Protein 4I6X (pdb70)

CATH classification: 3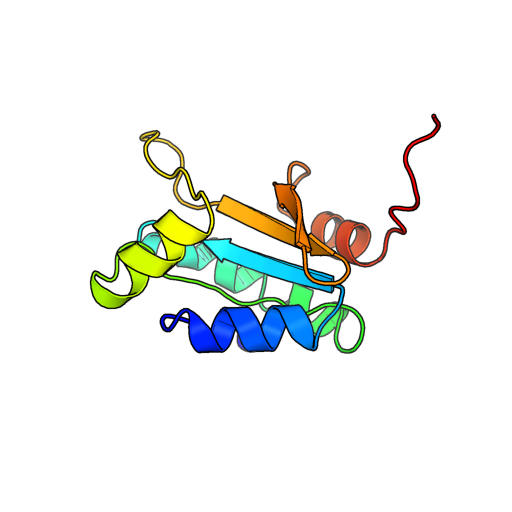.40.30.10

Structure (mmCIF, N/CA/C/O backbone):
data_4I6X
#
_entry.id   4I6X
#
_cell.length_a   34.686
_cell.length_b   41.265
_cell.length_c   90.893
_cell.angle_alpha   90.00
_cell.angle_beta   90.00
_cell.angle_gamma   90.00
#
_symmetry.space_group_name_H-M   'P 21 21 21'
#
loop_
_entity.id
_entity.type
_entity.pdbx_description
1 polymer 'Protein disulfide-isomerase A5'
2 water water
#
loop_
_atom_site.group_PDB
_atom_site.id
_atom_site.type_symbol
_atom_site.label_atom_id
_atom_site.label_alt_id
_atom_site.label_comp_id
_atom_site.label_asym_id
_atom_site.label_entity_id
_atom_site.label_seq_id
_atom_site.pdbx_PDB_ins_code
_atom_site.Cartn_x
_atom_site.Cartn_y
_atom_site.Cartn_z
_atom_site.occupancy
_atom_site.B_iso_or_equiv
_atom_site.auth_seq_id
_atom_site.auth_comp_id
_atom_site.auth_asym_id
_atom_site.auth_atom_id
_atom_site.pdbx_PDB_model_num
ATOM 1 N N . MET A 1 1 ? -15.274 -2.766 25.852 1.00 35.25 28 MET A N 1
ATOM 2 C CA . MET A 1 1 ? -16.186 -2.098 24.877 1.00 35.39 28 MET A CA 1
ATOM 3 C C . MET A 1 1 ? -16.258 -2.870 23.564 1.00 32.55 28 MET A C 1
ATOM 4 O O . MET A 1 1 ? -15.338 -3.614 23.219 1.00 31.10 28 MET A O 1
ATOM 9 N N . LEU A 1 2 ? -17.366 -2.688 22.849 1.00 31.60 29 LEU A N 1
ATOM 10 C CA . LEU A 1 2 ? -17.608 -3.335 21.563 1.00 29.79 29 LEU A CA 1
ATOM 11 C C . LEU A 1 2 ? -16.528 -2.988 20.550 1.00 26.47 29 LEU A C 1
ATOM 12 O O . LEU A 1 2 ? -16.152 -1.820 20.397 1.00 26.09 29 LEU A O 1
ATOM 17 N N . ILE A 1 3 ? -16.023 -4.019 19.874 1.00 24.58 30 ILE A N 1
ATOM 18 C CA . ILE A 1 3 ? -15.109 -3.842 18.759 1.00 21.95 30 ILE A CA 1
ATOM 19 C C . ILE A 1 3 ? -15.948 -3.769 17.488 1.00 22.12 30 ILE A C 1
ATOM 20 O O . ILE A 1 3 ? -16.576 -4.758 17.088 1.00 22.72 30 ILE A O 1
ATOM 25 N N . GLU A 1 4 ? -15.948 -2.599 16.861 1.00 21.13 31 GLU A N 1
ATOM 26 C CA . GLU A 1 4 ? -16.786 -2.371 15.694 1.00 22.03 31 GLU A CA 1
ATOM 27 C C . GLU A 1 4 ? -16.165 -2.949 14.430 1.00 19.93 31 GLU A C 1
ATOM 28 O O . GLU A 1 4 ? -14.938 -2.963 14.269 1.00 18.81 31 GLU A O 1
ATOM 34 N N . ARG A 1 5 ? -17.034 -3.416 13.542 1.00 19.86 32 ARG A N 1
ATOM 35 C CA . ARG A 1 5 ? -16.617 -4.036 12.296 1.00 19.29 32 ARG A CA 1
ATOM 36 C C . ARG A 1 5 ? -16.672 -3.004 11.178 1.00 19.67 32 ARG A C 1
ATOM 37 O O . ARG A 1 5 ? -17.639 -2.241 11.075 1.00 21.47 32 ARG A O 1
ATOM 45 N N . ILE A 1 6 ? -15.635 -2.994 10.346 1.00 18.91 33 ILE A N 1
ATOM 46 C CA . ILE A 1 6 ? -15.576 -2.140 9.153 1.00 20.09 33 ILE A CA 1
ATOM 47 C C . ILE A 1 6 ? -15.509 -3.016 7.907 1.00 20.47 33 ILE A C 1
ATOM 48 O O . ILE A 1 6 ? -14.831 -4.049 7.911 1.00 19.50 33 ILE A O 1
ATOM 53 N N . SER A 1 7 ? -16.214 -2.598 6.854 1.00 22.15 34 SER A N 1
ATOM 54 C CA . SER A 1 7 ? -16.181 -3.290 5.561 1.00 23.28 34 SER A CA 1
ATOM 55 C C . SER A 1 7 ? -15.841 -2.340 4.414 1.00 24.50 34 SER A C 1
ATOM 56 O O . SER A 1 7 ? -15.160 -2.729 3.460 1.00 25.53 34 SER A O 1
ATOM 59 N N . ASP A 1 8 ? -16.314 -1.102 4.521 1.00 24.93 35 ASP A N 1
ATOM 60 C CA . ASP A 1 8 ? -16.159 -0.096 3.472 1.00 26.31 35 ASP A CA 1
ATOM 61 C C . ASP A 1 8 ? -14.790 0.584 3.587 1.00 25.51 35 ASP A C 1
ATOM 62 O O . ASP A 1 8 ? -14.459 1.135 4.644 1.00 24.54 35 ASP A O 1
ATOM 67 N N . PRO A 1 9 ? -13.985 0.553 2.502 1.00 26.01 36 PRO A N 1
ATOM 68 C CA . PRO A 1 9 ? -12.670 1.211 2.498 1.00 25.69 36 PRO A CA 1
ATOM 69 C C . PRO A 1 9 ? -12.717 2.680 2.942 1.00 25.56 36 PRO A C 1
ATOM 70 O O . PRO A 1 9 ? -11.789 3.160 3.604 1.00 25.17 36 PRO A O 1
ATOM 74 N N . LYS A 1 10 ? -13.783 3.396 2.598 1.00 26.50 37 LYS A N 1
ATOM 75 C CA . LYS A 1 10 ? -13.875 4.809 2.979 1.00 26.83 37 LYS A CA 1
ATOM 76 C C . LYS A 1 10 ? -13.926 4.994 4.505 1.00 25.05 37 LYS A C 1
ATOM 77 O O . LYS A 1 10 ? -13.430 5.991 5.035 1.00 24.78 37 LYS A O 1
ATOM 83 N N . ASP A 1 11 ? -14.504 4.014 5.200 1.00 23.73 38 ASP A N 1
ATOM 84 C CA . ASP A 1 11 ? -14.644 4.071 6.645 1.00 22.98 38 ASP A CA 1
ATOM 85 C C . ASP A 1 11 ? -13.310 3.825 7.345 1.00 21.64 38 ASP A C 1
ATOM 86 O O . ASP A 1 11 ? -12.986 4.507 8.325 1.00 21.19 38 ASP A O 1
ATOM 91 N N . LEU A 1 12 ? -12.535 2.864 6.849 1.00 20.38 39 LEU A N 1
ATOM 92 C CA . LEU A 1 12 ? -11.188 2.660 7.408 1.00 19.90 39 LEU A CA 1
ATOM 93 C C . LEU A 1 12 ? -10.296 3.866 7.114 1.00 20.27 39 LEU A C 1
ATOM 94 O O . LEU A 1 12 ? -9.503 4.293 7.962 1.00 19.34 39 LEU A O 1
ATOM 99 N N . LYS A 1 13 ? -10.439 4.430 5.914 1.00 21.16 40 LYS A N 1
ATOM 100 C CA . LYS A 1 13 ? -9.670 5.606 5.537 1.00 22.31 40 LYS A CA 1
ATOM 101 C C . LYS A 1 13 ? -9.926 6.736 6.525 1.00 22.07 40 LYS A C 1
ATOM 102 O O . LYS A 1 13 ? -8.987 7.392 6.979 1.00 21.60 40 LYS A O 1
ATOM 108 N N . LYS A 1 14 ? -11.198 6.953 6.861 1.00 22.27 41 LYS A N 1
ATOM 109 C CA . LYS A 1 14 ? -11.581 8.000 7.807 1.00 22.87 41 LYS A CA 1
ATOM 110 C C . LYS A 1 14 ? -11.042 7.718 9.209 1.00 21.34 41 LYS A C 1
ATOM 111 O O . LYS A 1 14 ? -10.516 8.614 9.870 1.00 21.40 41 LYS A O 1
ATOM 117 N N . LEU A 1 15 ? -11.157 6.469 9.662 1.00 20.74 42 LEU A N 1
ATOM 118 C CA . LEU A 1 15 ? -10.646 6.106 10.974 1.00 20.22 42 LEU A CA 1
ATOM 119 C C . LEU A 1 15 ? -9.153 6.403 11.070 1.00 19.21 42 LEU A C 1
ATOM 120 O O . LEU A 1 15 ? -8.702 7.042 12.027 1.00 18.87 42 LEU A O 1
ATOM 125 N N . LEU A 1 16 ? -8.397 5.988 10.055 1.00 18.80 43 LEU A N 1
ATOM 126 C CA . LEU A 1 16 ? -6.945 6.154 10.098 1.00 19.23 43 LEU A CA 1
ATOM 127 C C . LEU A 1 16 ? -6.506 7.610 10.009 1.00 20.18 43 LEU A C 1
ATOM 128 O O . LEU A 1 16 ? -5.488 7.983 10.587 1.00 20.81 43 LEU A O 1
ATOM 133 N N . ARG A 1 17 ? -7.284 8.431 9.304 1.00 21.11 44 ARG A N 1
ATOM 134 C CA . ARG A 1 17 ? -7.042 9.879 9.249 1.00 23.20 44 ARG A CA 1
ATOM 135 C C . ARG A 1 17 ? -7.315 10.601 10.569 1.00 22.99 44 ARG A C 1
ATOM 136 O O . ARG A 1 17 ? -6.708 11.648 10.846 1.00 24.77 44 ARG A O 1
ATOM 144 N N . THR A 1 18 ? -8.222 10.063 11.382 1.00 21.51 45 THR A N 1
ATOM 145 C CA . THR A 1 18 ? -8.693 10.787 12.559 1.00 21.70 45 THR A CA 1
ATOM 146 C C . THR A 1 18 ? -8.193 10.209 13.889 1.00 20.16 45 THR A C 1
ATOM 147 O O . THR A 1 18 ? -8.322 10.855 14.935 1.00 21.61 45 THR A O 1
ATOM 151 N N . ARG A 1 19 ? -7.629 9.003 13.850 1.00 18.36 46 ARG A N 1
ATOM 152 C CA . ARG A 1 19 ? -7.108 8.347 15.053 1.00 17.72 46 ARG A CA 1
ATOM 153 C C . ARG A 1 19 ? -5.682 7.889 14.831 1.00 16.12 46 ARG A C 1
ATOM 154 O O . ARG A 1 19 ? -5.371 7.279 13.802 1.00 16.12 46 ARG A O 1
ATOM 162 N N . ASN A 1 20 ? -4.818 8.200 15.799 1.00 15.83 47 ASN A N 1
ATOM 163 C CA . ASN A 1 20 ? -3.371 8.053 15.606 1.00 15.04 47 ASN A CA 1
ATOM 164 C C . ASN A 1 20 ? -2.771 6.759 16.138 1.00 14.64 47 ASN A C 1
ATOM 165 O O . ASN A 1 20 ? -1.590 6.512 15.974 1.00 14.63 47 ASN A O 1
ATOM 170 N N . ASN A 1 21 ? -3.592 5.928 16.777 1.00 14.02 48 ASN A N 1
ATOM 171 C CA . ASN A 1 21 ? -3.104 4.709 17.410 1.00 13.90 48 ASN A CA 1
ATOM 172 C C . ASN A 1 21 ? -4.199 3.667 17.276 1.00 14.79 48 ASN A C 1
ATOM 173 O O . ASN A 1 21 ? -5.125 3.612 18.099 1.00 16.72 48 ASN A O 1
ATOM 178 N N . VAL A 1 22 ? -4.119 2.889 16.196 1.00 14.28 49 VAL A N 1
ATOM 179 C CA . VAL A 1 22 ? -5.221 2.004 15.786 1.00 14.19 49 VAL A CA 1
ATOM 180 C C . VAL A 1 22 ? -4.722 0.582 15.576 1.00 13.19 49 VAL A C 1
ATOM 181 O O . VAL A 1 22 ? -3.695 0.364 14.929 1.00 14.49 49 VAL A O 1
ATOM 185 N N . LEU A 1 23 ? -5.431 -0.377 16.169 1.00 14.45 50 LEU A N 1
ATOM 186 C CA . LEU A 1 23 ? -5.181 -1.791 15.910 1.00 14.24 50 LEU A CA 1
ATOM 187 C C . LEU A 1 23 ? -6.363 -2.321 15.111 1.00 13.70 50 LEU A C 1
ATOM 188 O O . LEU A 1 23 ? -7.509 -2.107 15.502 1.00 14.39 50 LEU A O 1
ATOM 193 N N . VAL A 1 24 ? -6.089 -2.977 13.981 1.00 12.88 51 VAL A N 1
ATOM 194 C CA . VAL A 1 24 ? -7.149 -3.604 13.186 1.00 13.18 51 VAL A CA 1
ATOM 195 C C . VAL A 1 24 ? -6.933 -5.116 13.215 1.00 12.19 51 VAL A C 1
ATOM 196 O O . VAL A 1 24 ? -5.849 -5.611 12.850 1.00 13.37 51 VAL A O 1
ATOM 200 N N . LEU A 1 25 ? -7.964 -5.841 13.659 1.00 12.19 52 LEU A N 1
ATOM 201 C CA . LEU A 1 25 ? -8.000 -7.302 13.552 1.00 12.82 52 LEU A CA 1
ATOM 202 C C . LEU A 1 25 ? -8.611 -7.678 12.208 1.00 13.09 52 LEU A C 1
ATOM 203 O O . LEU A 1 25 ? -9.790 -7.399 11.955 1.00 14.62 52 LEU A O 1
ATOM 208 N N . TYR A 1 26 ? -7.800 -8.291 11.352 1.00 13.76 53 TYR A N 1
ATOM 209 C CA . TYR A 1 26 ? -8.296 -8.819 10.079 1.00 13.65 53 TYR A CA 1
ATOM 210 C C . TYR A 1 26 ? -8.477 -10.313 10.271 1.00 14.98 53 TYR A C 1
ATOM 211 O O . TYR A 1 26 ? -7.539 -11.006 10.646 1.00 15.72 53 TYR A O 1
ATOM 220 N N . SER A 1 27 ? -9.683 -10.804 10.010 1.00 14.80 54 SER A N 1
ATOM 221 C CA A SER A 1 27 ? -10.012 -12.207 10.281 0.50 16.44 54 SER A CA 1
ATOM 222 C CA B SER A 1 27 ? -10.004 -12.204 10.276 0.50 16.05 54 SER A CA 1
ATOM 223 C C . SER A 1 27 ? -10.457 -12.961 9.035 1.00 17.52 54 SER A C 1
ATOM 224 O O . SER A 1 27 ? -11.060 -12.381 8.143 1.00 17.89 54 SER A O 1
ATOM 229 N N . LYS A 1 28 ? -10.185 -14.261 9.017 1.00 18.96 55 LYS A N 1
ATOM 230 C CA . LYS A 1 28 ? -10.605 -15.141 7.931 1.00 21.85 55 LYS A CA 1
ATOM 231 C C . LYS A 1 28 ? -12.128 -15.308 7.906 1.00 21.84 55 LYS A C 1
ATOM 232 O O . LYS A 1 28 ? -12.713 -15.560 6.845 1.00 23.37 55 LYS A O 1
ATOM 238 N N . SER A 1 29 ? -12.748 -15.190 9.082 1.00 22.00 56 SER A N 1
ATOM 239 C CA . SER A 1 29 ? -14.193 -15.375 9.280 1.00 22.59 56 SER A CA 1
ATOM 240 C C . SER A 1 29 ? -14.626 -14.792 10.625 1.00 23.15 56 SER A C 1
ATOM 241 O O . SER A 1 29 ? -13.791 -14.481 11.469 1.00 20.98 56 SER A O 1
ATOM 244 N N . GLU A 1 30 ? -15.937 -14.661 10.828 1.00 24.31 57 GLU A N 1
ATOM 245 C CA . GLU A 1 30 ? -16.469 -14.226 12.124 1.00 25.94 57 GLU A CA 1
ATOM 246 C C . GLU A 1 30 ? -16.110 -15.232 13.229 1.00 25.49 57 GLU A C 1
ATOM 247 O O . GLU A 1 30 ? -15.714 -14.836 14.324 1.00 25.04 57 GLU A O 1
ATOM 253 N N . VAL A 1 31 ? -16.231 -16.528 12.937 1.00 25.74 58 VAL A N 1
ATOM 254 C CA . VAL A 1 31 ? -15.886 -17.574 13.906 1.00 26.17 58 VAL A CA 1
ATOM 255 C C . VAL A 1 31 ? -14.394 -17.529 14.268 1.00 25.07 58 VAL A C 1
ATOM 256 O O . VAL A 1 31 ? -14.030 -17.652 15.447 1.00 25.29 58 VAL A O 1
ATOM 260 N N . ALA A 1 32 ? -13.534 -17.310 13.272 1.00 23.79 59 ALA A N 1
ATOM 261 C CA . ALA A 1 32 ? -12.097 -17.253 13.520 1.00 22.70 59 ALA A CA 1
ATOM 262 C C . ALA A 1 32 ? -11.733 -16.082 14.421 1.00 21.25 59 ALA A C 1
ATOM 263 O O . ALA A 1 32 ? -10.747 -16.155 15.162 1.00 22.03 59 ALA A O 1
ATOM 265 N N . ALA A 1 33 ? -12.531 -15.019 14.358 1.00 19.93 60 ALA A N 1
ATOM 266 C CA . ALA A 1 33 ? -12.260 -13.803 15.134 1.00 18.94 60 ALA A CA 1
ATOM 267 C C . ALA A 1 33 ? -12.681 -13.870 16.598 1.00 19.67 60 ALA A C 1
ATOM 268 O O . ALA A 1 33 ? -12.256 -13.035 17.389 1.00 18.69 60 ALA A O 1
ATOM 270 N N . GLU A 1 34 ? -13.514 -14.844 16.960 1.00 20.71 61 GLU A N 1
ATOM 271 C CA . GLU A 1 34 ? -14.175 -14.858 18.273 1.00 21.82 61 GLU A CA 1
ATOM 272 C C . GLU A 1 34 ? -13.266 -14.653 19.484 1.00 21.41 61 GLU A C 1
ATOM 273 O O . GLU A 1 34 ? -13.506 -13.743 20.295 1.00 21.06 61 GLU A O 1
ATOM 279 N N . ASN A 1 35 ? -12.236 -15.488 19.606 1.00 21.31 62 ASN A N 1
ATOM 280 C CA . ASN A 1 35 ? -11.362 -15.436 20.783 1.00 21.97 62 ASN A CA 1
ATOM 281 C C . ASN A 1 35 ? -10.617 -14.115 20.862 1.00 20.00 62 ASN A C 1
ATOM 282 O O . ASN A 1 35 ? -10.498 -13.517 21.936 1.00 19.37 62 ASN A O 1
ATOM 287 N N . HIS A 1 36 ? -10.151 -13.639 19.710 1.00 18.92 63 HIS A N 1
ATOM 288 C CA . HIS A 1 36 ? -9.465 -12.354 19.649 1.00 17.36 63 HIS A CA 1
ATOM 289 C C . HIS A 1 36 ? -10.411 -11.228 20.023 1.00 16.68 63 HIS A C 1
ATOM 290 O O . HIS A 1 36 ? -10.041 -10.327 20.769 1.00 16.17 63 HIS A O 1
ATOM 297 N N . LEU A 1 37 ? -11.642 -11.276 19.530 1.00 17.00 64 LEU A N 1
ATOM 298 C CA . LEU A 1 37 ? -12.590 -10.200 19.830 1.00 17.12 64 LEU A CA 1
ATOM 299 C C . LEU A 1 37 ? -12.912 -10.137 21.314 1.00 17.80 64 LEU A C 1
ATOM 300 O O . LEU A 1 37 ? -13.044 -9.050 21.878 1.00 17.77 64 LEU A O 1
ATOM 305 N N . ARG A 1 38 ? -12.999 -11.309 21.946 1.00 18.39 65 ARG A N 1
ATOM 306 C CA . ARG A 1 38 ? -13.277 -11.386 23.382 1.00 20.46 65 ARG A CA 1
ATOM 307 C C . ARG A 1 38 ? -12.186 -10.663 24.162 1.00 18.71 65 ARG A C 1
ATOM 308 O O . ARG A 1 38 ? -12.464 -9.834 25.024 1.00 19.93 65 ARG A O 1
ATOM 316 N N . LEU A 1 39 ? -10.934 -10.958 23.834 1.00 16.61 66 LEU A N 1
ATOM 317 C CA . LEU A 1 39 ? -9.820 -10.315 24.503 1.00 16.38 66 LEU A CA 1
ATOM 318 C C . LEU A 1 39 ? -9.739 -8.840 24.150 1.00 14.88 66 LEU A C 1
ATOM 319 O O . LEU A 1 39 ? -9.538 -7.997 25.035 1.00 15.39 66 LEU A O 1
ATOM 324 N N . LEU A 1 40 ? -9.871 -8.527 22.863 1.00 14.56 67 LEU A N 1
ATOM 325 C CA . LEU A 1 40 ? -9.698 -7.151 22.434 1.00 14.33 67 LEU A CA 1
ATOM 326 C C . LEU A 1 40 ? -10.732 -6.208 23.020 1.00 14.87 67 LEU A C 1
ATOM 327 O O . LEU A 1 40 ? -10.431 -5.027 23.226 1.00 15.53 67 LEU A O 1
ATOM 332 N N . SER A 1 41 ? -11.927 -6.716 23.311 1.00 15.49 68 SER A N 1
ATOM 333 C CA A SER A 1 41 ? -12.949 -5.887 23.935 0.50 16.71 68 SER A CA 1
ATOM 334 C CA B SER A 1 41 ? -12.961 -5.895 23.943 0.50 16.75 68 SER A CA 1
ATOM 335 C C . SER A 1 41 ? -12.459 -5.348 25.273 1.00 16.78 68 SER A C 1
ATOM 336 O O . SER A 1 41 ? -12.696 -4.179 25.612 1.00 17.72 68 SER A O 1
ATOM 341 N N . THR A 1 42 ? -11.766 -6.192 26.030 1.00 16.64 69 THR A N 1
ATOM 342 C CA . THR A 1 42 ? -11.227 -5.753 27.320 1.00 17.63 69 THR A CA 1
ATOM 343 C C . THR A 1 42 ? -10.039 -4.808 27.153 1.00 16.57 69 THR A C 1
ATOM 344 O O . THR A 1 42 ? -9.888 -3.845 27.905 1.00 17.10 69 THR A O 1
ATOM 348 N N . VAL A 1 43 ? -9.185 -5.084 26.174 1.00 15.29 70 VAL A N 1
ATOM 349 C CA . VAL A 1 43 ? -8.057 -4.197 25.888 1.00 14.14 70 VAL A CA 1
ATOM 350 C C . VAL A 1 43 ? -8.560 -2.804 25.507 1.00 14.78 70 VAL A C 1
ATOM 351 O O . VAL A 1 43 ? -8.052 -1.788 26.001 1.00 15.29 70 VAL A O 1
ATOM 355 N N . ALA A 1 44 ? -9.582 -2.768 24.653 1.00 14.99 71 ALA A N 1
ATOM 356 C CA . ALA A 1 44 ? -10.143 -1.499 24.176 1.00 15.05 71 ALA A CA 1
ATOM 357 C C . ALA A 1 44 ? -10.639 -0.651 25.342 1.00 16.27 71 ALA A C 1
ATOM 358 O O . ALA A 1 44 ? -10.446 0.555 25.369 1.00 16.38 71 ALA A O 1
ATOM 360 N N . GLN A 1 45 ? -11.245 -1.289 26.332 1.00 16.47 72 GLN A N 1
ATOM 361 C CA . GLN A 1 45 ? -11.699 -0.545 27.504 1.00 18.24 72 GLN A CA 1
ATOM 362 C C . GLN A 1 45 ? -10.513 0.077 28.238 1.00 18.14 72 GLN A C 1
ATOM 363 O O . GLN A 1 45 ? -10.568 1.228 28.686 1.00 19.60 72 GLN A O 1
ATOM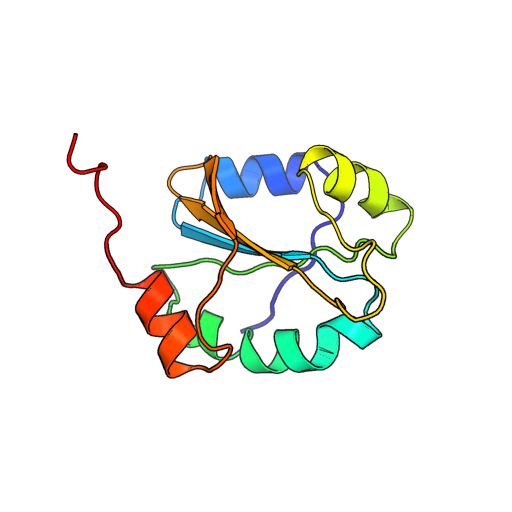 369 N N . ALA A 1 46 ? -9.435 -0.686 28.359 1.00 17.46 73 ALA A N 1
ATOM 370 C CA . ALA A 1 46 ? -8.278 -0.260 29.139 1.00 18.12 73 ALA A CA 1
ATOM 371 C C . ALA A 1 46 ? -7.486 0.858 28.470 1.00 18.42 73 ALA A C 1
ATOM 372 O O . ALA A 1 46 ? -6.722 1.558 29.146 1.00 20.33 73 ALA A O 1
ATOM 374 N N . VAL A 1 47 ? -7.645 1.005 27.156 1.00 17.03 74 VAL A N 1
ATOM 375 C CA . VAL A 1 47 ? -6.932 2.046 26.411 1.00 17.06 74 VAL A CA 1
ATOM 376 C C . VAL A 1 47 ? -7.857 3.128 25.843 1.00 17.37 74 VAL A C 1
ATOM 377 O O . VAL A 1 47 ? -7.466 3.872 24.947 1.00 16.31 74 VAL A O 1
ATOM 381 N N . LYS A 1 48 ? -9.062 3.243 26.395 1.00 17.79 75 LYS A N 1
ATOM 382 C CA . LYS A 1 48 ? -10.016 4.263 25.959 1.00 19.78 75 LYS A CA 1
ATOM 383 C C . LYS A 1 48 ? -9.358 5.640 25.974 1.00 19.31 75 LYS A C 1
ATOM 384 O O . LYS A 1 48 ? -8.779 6.038 26.985 1.00 20.44 75 LYS A O 1
ATOM 390 N N . GLY A 1 49 ? -9.429 6.337 24.837 1.00 19.09 76 GLY A N 1
ATOM 391 C CA . GLY A 1 49 ? -8.836 7.666 24.690 1.00 19.98 76 GLY A CA 1
ATOM 392 C C . GLY A 1 49 ? -7.410 7.651 24.164 1.00 19.77 76 GLY A C 1
ATOM 393 O O . GLY A 1 49 ? -6.908 8.675 23.675 1.00 20.62 76 GLY A O 1
ATOM 394 N N . GLN A 1 50 ? -6.765 6.488 24.246 1.00 18.28 77 GLN A N 1
ATOM 395 C CA . GLN A 1 50 ? -5.350 6.356 23.861 1.00 19.16 77 GLN A CA 1
ATOM 396 C C . GLN A 1 50 ? -5.157 5.482 22.636 1.00 17.53 77 GLN A C 1
ATOM 397 O O . GLN A 1 50 ? -4.219 5.694 21.875 1.00 18.07 77 GLN A O 1
ATOM 403 N N . GLY A 1 51 ? -6.030 4.495 22.442 1.00 16.90 78 GLY A N 1
ATOM 404 C CA . GLY A 1 51 ? -5.962 3.591 21.287 1.00 16.50 78 GLY A CA 1
ATOM 405 C C . GLY A 1 51 ? -7.359 3.195 20.872 1.00 15.82 78 GLY A C 1
ATOM 406 O O . GLY A 1 51 ? -8.294 3.251 21.679 1.00 16.07 78 GLY A O 1
ATOM 407 N N . THR A 1 52 ? -7.490 2.801 19.602 1.00 15.53 79 THR A N 1
ATOM 408 C CA . THR A 1 52 ? -8.767 2.407 19.003 1.00 15.90 79 THR A CA 1
ATOM 409 C C . THR A 1 52 ? -8.553 1.045 18.361 1.00 14.88 79 THR A C 1
ATOM 410 O O . THR A 1 52 ? -7.538 0.819 17.678 1.00 15.17 79 THR A O 1
ATOM 414 N N . ILE A 1 53 ? -9.493 0.128 18.600 1.00 14.57 80 ILE A N 1
ATOM 415 C CA . ILE A 1 53 ? -9.428 -1.214 18.023 1.00 13.92 80 ILE A CA 1
ATOM 416 C C . ILE A 1 53 ? -10.692 -1.478 17.196 1.00 13.84 80 ILE A C 1
ATOM 417 O O . ILE A 1 53 ? -11.807 -1.200 17.637 1.00 15.49 80 ILE A O 1
ATOM 422 N N . CYS A 1 54 ? -10.507 -1.983 15.972 1.00 13.64 81 CYS A N 1
ATOM 423 C CA A CYS A 1 54 ? -11.658 -2.373 15.144 0.70 14.30 81 CYS A CA 1
ATOM 424 C CA B CYS A 1 54 ? -11.627 -2.343 15.098 0.30 14.43 81 CYS A CA 1
ATOM 425 C C . CYS A 1 54 ? -11.326 -3.674 14.442 1.00 13.94 81 CYS A C 1
ATOM 426 O O . CYS A 1 54 ? -10.220 -4.189 14.580 1.00 13.68 81 CYS A O 1
ATOM 431 N N . TRP A 1 55 ? -12.302 -4.226 13.730 1.00 14.01 82 TRP A N 1
ATOM 432 C CA . TRP A 1 55 ? -12.067 -5.475 13.014 1.00 15.03 82 TRP A CA 1
ATOM 433 C C . TRP A 1 55 ? -12.666 -5.482 11.635 1.00 15.43 82 TRP A C 1
ATOM 434 O O . TRP A 1 55 ? -13.610 -4.751 11.360 1.00 15.33 82 TRP A O 1
ATOM 445 N N . VAL A 1 56 ? -12.060 -6.286 10.768 1.00 15.10 83 VAL A N 1
ATOM 446 C CA . VAL A 1 56 ? -12.530 -6.469 9.394 1.00 16.09 83 VAL A CA 1
ATOM 447 C C . VAL A 1 56 ? -12.644 -7.974 9.161 1.00 16.57 83 VAL A C 1
ATOM 448 O O . VAL A 1 56 ? -11.692 -8.722 9.424 1.00 16.43 83 VAL A O 1
ATOM 452 N N . ASP A 1 57 ? -13.802 -8.418 8.668 1.00 16.66 84 ASP A N 1
ATOM 453 C CA . ASP A 1 57 ? -14.017 -9.824 8.350 1.00 18.09 84 ASP A CA 1
ATOM 454 C C . ASP A 1 57 ? -13.661 -10.046 6.877 1.00 18.25 84 ASP A C 1
ATOM 455 O O . ASP A 1 57 ? -14.477 -9.813 5.971 1.00 18.66 84 ASP A O 1
ATOM 460 N N . CYS A 1 58 ? -12.435 -10.502 6.643 1.00 18.55 85 CYS A N 1
ATOM 461 C CA . CYS A 1 58 ? -11.964 -10.739 5.283 1.00 20.11 85 CYS A CA 1
ATOM 462 C C . CYS A 1 58 ? -12.704 -11.874 4.575 1.00 21.43 85 CYS A C 1
ATOM 463 O O . CYS A 1 58 ? -12.630 -12.006 3.353 1.00 22.40 85 CYS A O 1
ATOM 466 N N . GLY A 1 59 ? -13.423 -12.680 5.354 1.00 21.27 86 GLY A N 1
ATOM 467 C CA . GLY A 1 59 ? -14.270 -13.731 4.800 1.00 22.93 86 GLY A CA 1
ATOM 468 C C . GLY A 1 59 ? -15.508 -13.197 4.114 1.00 24.32 86 GLY A C 1
ATOM 469 O O . GLY A 1 59 ? -16.114 -13.893 3.292 1.00 25.97 86 GLY A O 1
ATOM 470 N N . ASP A 1 60 ? -15.890 -11.967 4.469 1.00 23.70 87 ASP A N 1
ATOM 471 C CA . ASP A 1 60 ? -17.049 -11.295 3.885 1.00 24.76 87 ASP A CA 1
ATOM 472 C C . ASP A 1 60 ? -16.651 -10.788 2.505 1.00 25.19 87 ASP A C 1
ATOM 473 O O . ASP A 1 60 ? -15.692 -10.024 2.367 1.00 23.70 87 ASP A O 1
ATOM 478 N N . ALA A 1 61 ? -17.380 -11.228 1.474 1.00 27.03 88 ALA A N 1
ATOM 479 C CA . ALA A 1 61 ? -17.039 -10.857 0.110 1.00 28.96 88 ALA A CA 1
ATOM 480 C C . ALA A 1 61 ? -16.962 -9.329 -0.071 1.00 28.66 88 ALA A C 1
ATOM 481 O O . ALA A 1 61 ? -16.108 -8.834 -0.804 1.00 28.37 88 ALA A O 1
ATOM 483 N N . GLU A 1 62 ? -17.845 -8.603 0.610 1.00 27.29 89 GLU A N 1
ATOM 484 C CA . GLU A 1 62 ? -17.887 -7.147 0.510 1.00 28.90 89 GLU A CA 1
ATOM 485 C C . GLU A 1 62 ? -16.726 -6.448 1.229 1.00 27.57 89 GLU A C 1
ATOM 486 O O . GLU A 1 62 ? -16.541 -5.241 1.057 1.00 28.90 89 GLU A O 1
ATOM 492 N N . SER A 1 63 ? -15.950 -7.210 2.012 1.00 26.20 90 SER A N 1
ATOM 493 C CA . SER A 1 63 ? -14.744 -6.715 2.715 1.00 24.84 90 SER A CA 1
ATOM 494 C C . SER A 1 63 ? -13.421 -7.175 2.090 1.00 25.42 90 SER A C 1
ATOM 495 O O . SER A 1 63 ? -12.355 -6.691 2.458 1.00 23.96 90 SER A O 1
ATOM 498 N N . ARG A 1 64 ? -13.488 -8.136 1.168 1.00 27.37 91 ARG A N 1
ATOM 499 C CA . ARG A 1 64 ? -12.292 -8.7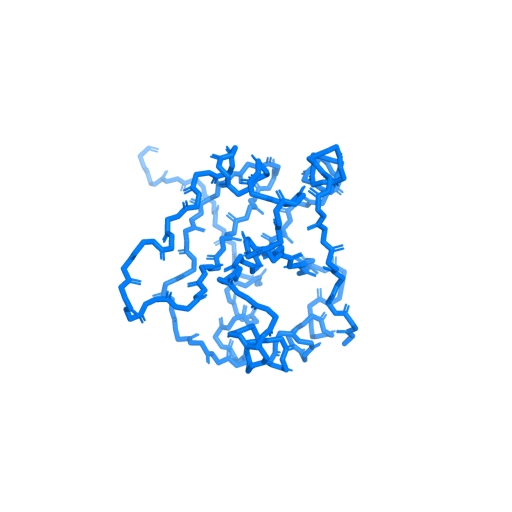26 0.540 1.00 29.51 91 ARG A CA 1
ATOM 500 C C . ARG A 1 64 ? -11.392 -7.666 -0.076 1.00 29.81 91 ARG A C 1
ATOM 501 O O . ARG A 1 64 ? -10.164 -7.714 0.083 1.00 30.21 91 ARG A O 1
ATOM 509 N N . LYS A 1 65 ? -12.024 -6.715 -0.766 1.00 31.26 92 LYS A N 1
ATOM 510 C CA . LYS A 1 65 ? -11.370 -5.570 -1.404 1.00 32.57 92 LYS A CA 1
ATOM 511 C C . LYS A 1 65 ? -10.581 -4.717 -0.420 1.00 30.35 92 LYS A C 1
ATOM 512 O O . LYS A 1 65 ? -9.490 -4.229 -0.733 1.00 30.99 92 LYS A O 1
ATOM 518 N N . LEU A 1 66 ? -11.161 -4.492 0.752 1.00 28.34 93 LEU A N 1
ATOM 519 C CA . LEU A 1 66 ? -10.470 -3.729 1.781 1.00 25.83 93 LEU A CA 1
ATOM 520 C C . LEU A 1 66 ? -9.248 -4.502 2.287 1.00 24.36 93 LEU A C 1
ATOM 521 O O . LEU A 1 66 ? -8.162 -3.932 2.417 1.00 22.88 93 LEU A O 1
ATOM 526 N N . CYS A 1 67 ? -9.412 -5.802 2.530 1.00 23.43 94 CYS A N 1
ATOM 527 C CA . CYS A 1 67 ? -8.289 -6.627 3.000 1.00 22.89 94 CYS A CA 1
ATOM 528 C C . CYS A 1 67 ? -7.147 -6.661 1.979 1.00 23.68 94 CYS A C 1
ATOM 529 O O . CYS A 1 67 ? -5.976 -6.596 2.351 1.00 23.52 94 CYS A O 1
ATOM 532 N N . LYS A 1 68 ? -7.490 -6.726 0.692 1.00 25.64 95 LYS A N 1
ATOM 533 C CA . LYS A 1 68 ? -6.477 -6.674 -0.358 1.00 26.96 95 LYS A CA 1
ATOM 534 C C . LYS A 1 68 ? -5.759 -5.312 -0.379 1.00 26.51 95 LYS A C 1
ATOM 535 O O . LYS A 1 68 ? -4.532 -5.267 -0.437 1.00 26.60 95 LYS A O 1
ATOM 541 N N . LYS A 1 69 ? -6.519 -4.219 -0.281 1.00 26.46 96 LYS A N 1
ATOM 542 C CA . LYS A 1 69 ? -5.950 -2.864 -0.222 1.00 26.78 96 LYS A CA 1
ATOM 543 C C . LYS A 1 69 ? -4.950 -2.717 0.932 1.00 24.53 96 LYS A C 1
ATOM 544 O O . LYS A 1 69 ? -3.909 -2.075 0.785 1.00 25.14 96 LYS A O 1
ATOM 550 N N . MET A 1 70 ? -5.279 -3.324 2.066 1.00 22.05 97 MET A N 1
ATOM 551 C CA . MET A 1 70 ? -4.467 -3.205 3.270 1.00 20.22 97 MET A CA 1
ATOM 552 C C . MET A 1 70 ? -3.345 -4.241 3.375 1.00 20.09 97 MET A C 1
ATOM 553 O O . MET A 1 70 ? -2.637 -4.292 4.375 1.00 18.88 97 MET A O 1
ATOM 558 N N . LYS A 1 71 ? -3.172 -5.047 2.327 1.00 21.29 98 LYS A N 1
ATOM 559 C CA . LYS A 1 71 ? -2.036 -5.968 2.216 1.00 22.60 98 LYS A CA 1
ATOM 560 C C . LYS A 1 71 ? -2.075 -7.084 3.256 1.00 21.83 98 LYS A C 1
ATOM 561 O O . LYS A 1 71 ? -1.043 -7.504 3.785 1.00 22.22 98 LYS A O 1
ATOM 567 N N . VAL A 1 72 ? -3.286 -7.562 3.528 1.00 20.93 99 VAL A N 1
ATOM 568 C CA . VAL A 1 72 ? -3.523 -8.649 4.470 1.00 21.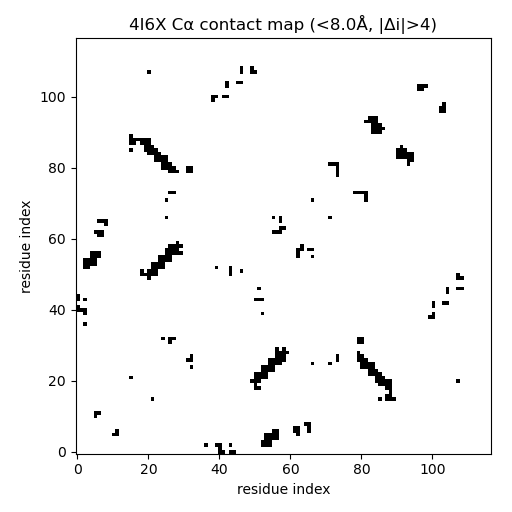05 99 VAL A CA 1
ATOM 569 C C . VAL A 1 72 ? -3.140 -9.971 3.837 1.00 22.04 99 VAL A C 1
ATOM 570 O O . VAL A 1 72 ? -3.519 -10.243 2.699 1.00 22.60 99 VAL A O 1
ATOM 574 N N . ASP A 1 73 ? -2.399 -10.791 4.580 1.00 22.16 100 ASP A N 1
ATOM 575 C CA . ASP A 1 73 ? -2.101 -12.146 4.141 1.00 24.33 100 ASP A CA 1
ATOM 576 C C . ASP A 1 73 ? -2.620 -13.200 5.112 1.00 24.64 100 ASP A C 1
ATOM 577 O O . ASP A 1 73 ? -1.976 -13.495 6.121 1.00 25.06 100 ASP A O 1
ATOM 582 N N . LEU A 1 74 ? -3.771 -13.776 4.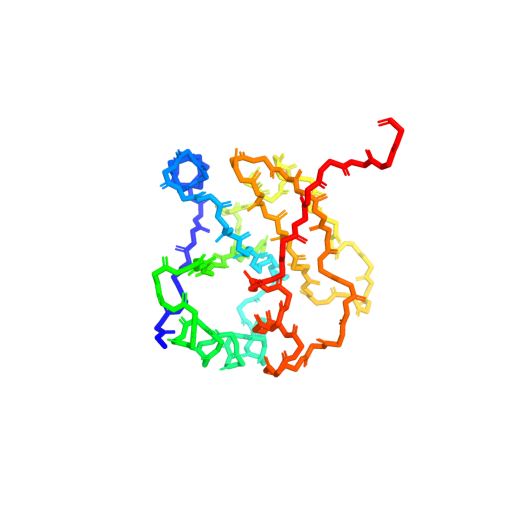784 1.00 24.33 101 LEU A N 1
ATOM 583 C CA . LEU A 1 74 ? -4.343 -14.863 5.577 1.00 25.58 101 LEU A CA 1
ATOM 584 C C . LEU A 1 74 ? -4.280 -16.189 4.845 1.00 28.26 101 LEU A C 1
ATOM 585 O O . LEU A 1 74 ? -4.986 -17.133 5.195 1.00 29.56 101 LEU A O 1
ATOM 590 N N . SER A 1 75 ? -3.408 -16.263 3.842 1.00 29.98 102 SER A N 1
ATOM 591 C CA . SER A 1 75 ? -3.257 -17.491 3.056 1.00 33.20 102 SER A CA 1
ATOM 592 C C . SER A 1 75 ? -2.748 -18.720 3.834 1.00 35.38 102 SER A C 1
ATOM 593 O O . SER A 1 75 ? -3.152 -19.837 3.506 1.00 37.12 102 SER A O 1
ATOM 596 N N . PRO A 1 76 ? -1.852 -18.536 4.838 1.00 35.82 103 PRO A N 1
ATOM 597 C CA . PRO A 1 76 ? -1.390 -19.734 5.560 1.00 38.08 103 PRO A CA 1
ATOM 598 C C . PRO A 1 76 ? -2.514 -20.446 6.310 1.00 38.58 103 PRO A C 1
ATOM 599 O O . PRO A 1 76 ? -3.373 -19.792 6.905 1.00 37.13 103 PRO A O 1
ATOM 603 N N . LYS A 1 77 ? -2.489 -21.777 6.280 1.00 41.59 104 LYS A N 1
ATOM 604 C CA . LYS A 1 77 ? -3.555 -22.604 6.854 1.00 42.77 104 LYS A CA 1
ATOM 605 C C . LYS A 1 77 ? -3.701 -22.476 8.371 1.00 42.31 104 LYS A C 1
ATOM 606 O O . LYS A 1 77 ? -4.797 -22.650 8.908 1.00 42.41 104 LYS A O 1
ATOM 612 N N . ASP A 1 78 ? -2.602 -22.164 9.054 1.00 42.60 105 ASP A N 1
ATOM 613 C CA . ASP A 1 78 ? -2.604 -22.067 10.514 1.00 42.66 105 ASP A CA 1
ATOM 614 C C . ASP A 1 78 ? -2.746 -20.628 11.023 1.00 40.03 105 ASP A C 1
ATOM 615 O O . ASP A 1 78 ? -2.587 -20.361 12.219 1.00 40.37 105 ASP A O 1
ATOM 620 N N . LYS A 1 79 ? -3.055 -19.705 10.115 1.00 37.57 106 LYS A N 1
ATOM 621 C CA . LYS A 1 79 ? -3.248 -18.303 10.482 1.00 34.75 106 LYS A CA 1
ATOM 622 C C . LYS A 1 79 ? -4.713 -17.886 10.328 1.00 32.71 106 LYS A C 1
ATOM 623 O O . LYS A 1 79 ? -5.235 -17.819 9.218 1.00 33.68 106 LYS A O 1
ATOM 629 N N . LYS A 1 80 ? -5.359 -17.627 11.460 1.00 30.30 107 LYS A N 1
ATOM 630 C CA . LYS A 1 80 ? -6.784 -17.325 11.526 1.00 28.25 107 LYS A CA 1
ATOM 631 C C . LYS A 1 80 ? -7.019 -15.830 11.352 1.00 24.41 107 LYS A C 1
ATOM 632 O O . LYS A 1 80 ? -8.040 -15.396 10.804 1.00 23.00 107 LYS A O 1
ATOM 638 N N . VAL A 1 81 ? -6.090 -15.043 11.882 1.00 21.90 108 VAL A N 1
ATOM 639 C CA . VAL A 1 81 ? -6.250 -13.591 11.933 1.00 19.56 108 VAL A CA 1
ATOM 640 C C . VAL A 1 81 ? -4.899 -12.918 11.768 1.00 19.04 108 VAL A C 1
ATOM 641 O O . VAL A 1 81 ? -3.855 -13.561 11.912 1.00 19.26 108 VAL A O 1
ATOM 645 N N . GLU A 1 82 ? -4.935 -11.627 11.454 1.00 17.96 109 GLU A N 1
ATOM 646 C CA . GLU A 1 82 ? -3.765 -10.767 11.479 1.00 18.99 109 GLU A CA 1
ATOM 647 C C . GLU A 1 82 ? -4.109 -9.518 12.258 1.00 16.95 109 GLU A C 1
ATOM 648 O O . GLU A 1 82 ? -5.183 -8.965 12.069 1.00 17.44 109 GLU A O 1
ATOM 654 N N . LEU A 1 83 ? -3.211 -9.088 13.141 1.00 15.81 110 LEU A N 1
ATOM 655 C CA . LEU A 1 83 ? -3.381 -7.852 13.898 1.00 15.16 110 LEU A CA 1
ATOM 656 C C . LEU A 1 83 ? -2.389 -6.805 13.407 1.00 14.21 110 LEU A C 1
ATOM 657 O O . LEU A 1 83 ? -1.181 -6.970 13.574 1.00 15.67 110 LEU A O 1
ATOM 662 N N . PHE A 1 84 ? -2.896 -5.761 12.756 1.00 12.80 111 PHE A N 1
ATOM 663 C CA . PHE A 1 84 ? -2.023 -4.703 12.225 1.00 13.45 111 PHE A CA 1
ATOM 664 C C . PHE A 1 84 ? -2.179 -3.429 13.040 1.00 12.88 111 PHE A C 1
ATOM 665 O O . PHE A 1 84 ? -3.289 -3.028 13.373 1.00 13.44 111 PHE A O 1
ATOM 673 N N . HIS A 1 85 ? -1.055 -2.777 13.298 1.00 12.60 112 HIS A N 1
ATOM 674 C CA . HIS A 1 85 ? -1.020 -1.523 14.028 1.00 12.20 112 HIS A CA 1
ATOM 675 C C . HIS A 1 85 ? -0.711 -0.359 13.096 1.00 12.37 112 HIS A C 1
ATOM 676 O O . HIS A 1 85 ? 0.243 -0.426 12.309 1.00 14.00 112 HIS A O 1
ATOM 683 N N . TYR A 1 86 ? -1.509 0.701 13.227 1.00 12.43 113 TYR A N 1
ATOM 684 C CA . TYR A 1 86 ? -1.387 1.915 12.424 1.00 12.40 113 TYR A CA 1
ATOM 685 C C . TYR A 1 86 ? -1.077 3.061 13.370 1.00 13.40 113 TYR A C 1
ATOM 686 O O . TYR A 1 86 ? -1.836 3.322 14.314 1.00 13.70 113 TYR A O 1
ATOM 695 N N . GLN A 1 87 ? 0.041 3.730 13.114 1.00 15.01 114 GLN A N 1
ATOM 696 C CA . GLN A 1 87 ? 0.455 4.874 13.919 1.00 15.61 114 GLN A CA 1
ATOM 697 C C . GLN A 1 87 ? 0.456 6.133 13.074 1.00 15.56 114 GLN A C 1
ATOM 698 O O . GLN A 1 87 ? 1.058 6.172 12.004 1.00 15.69 114 GLN A O 1
ATOM 704 N N . ASP A 1 88 ? -0.215 7.164 13.577 1.00 15.62 115 ASP A N 1
ATOM 705 C CA . ASP A 1 88 ? -0.257 8.460 12.903 1.00 16.36 115 ASP A CA 1
ATOM 706 C C . ASP A 1 88 ? -0.744 8.357 11.461 1.00 16.44 115 ASP A C 1
ATOM 707 O O . ASP A 1 88 ? -0.292 9.105 10.579 1.00 17.57 115 ASP A O 1
ATOM 712 N N . GLY A 1 89 ? -1.666 7.419 11.242 1.00 16.72 116 GLY A N 1
ATOM 713 C CA . GLY A 1 89 ? -2.380 7.318 9.965 1.00 17.59 116 GLY A CA 1
ATOM 714 C C . GLY A 1 89 ? -1.813 6.338 8.964 1.00 18.56 116 GLY A C 1
ATOM 715 O O . GLY A 1 89 ? -2.379 6.169 7.877 1.00 20.09 116 GLY A O 1
ATOM 716 N N . ALA A 1 90 ? -0.709 5.688 9.310 1.00 17.99 117 ALA A N 1
ATOM 717 C CA . ALA A 1 90 ? -0.058 4.756 8.381 1.00 17.82 117 ALA A CA 1
ATOM 718 C C . ALA A 1 90 ? 0.292 3.444 9.054 1.00 17.61 117 ALA A C 1
ATOM 719 O O . ALA A 1 90 ? 0.528 3.410 10.264 1.00 17.31 117 ALA A O 1
ATOM 721 N N . PHE A 1 91 ? 0.358 2.373 8.266 1.00 17.30 118 PHE A N 1
ATOM 722 C CA . PHE A 1 91 ? 0.812 1.083 8.782 1.00 16.74 118 PHE A CA 1
ATOM 723 C C . PHE A 1 91 ? 2.152 1.245 9.481 1.00 17.47 118 PHE A C 1
ATOM 724 O O . PHE A 1 91 ? 3.092 1.848 8.930 1.00 18.99 118 PHE A O 1
ATOM 732 N N . HIS A 1 92 ? 2.233 0.704 10.693 1.00 16.99 119 HIS A N 1
ATOM 733 C CA . HIS A 1 92 ? 3.467 0.709 11.460 1.00 17.82 119 HIS A CA 1
ATOM 734 C C . HIS A 1 92 ? 4.094 -0.677 11.551 1.00 17.78 119 HIS A C 1
ATOM 735 O O . HIS A 1 92 ? 5.238 -0.866 11.118 1.00 18.95 119 HIS A O 1
ATOM 742 N N . THR A 1 93 ? 3.349 -1.645 12.084 1.00 16.91 120 THR A N 1
ATOM 743 C CA . THR A 1 93 ? 3.856 -3.019 12.212 1.00 17.61 120 THR A CA 1
ATOM 744 C C . THR A 1 93 ? 2.723 -4.025 12.348 1.00 16.97 120 THR A C 1
ATOM 745 O O . THR A 1 93 ? 1.614 -3.656 12.760 1.00 15.81 120 THR A O 1
ATOM 749 N N . GLU A 1 94 ? 2.980 -5.290 12.020 1.00 17.68 121 GLU A N 1
ATOM 750 C CA . GLU A 1 94 ? 2.095 -6.366 12.474 1.00 17.92 121 GLU A CA 1
ATOM 751 C C . GLU A 1 94 ? 2.399 -6.604 13.950 1.00 17.35 121 GLU A C 1
ATOM 752 O O . GLU A 1 94 ? 3.572 -6.666 14.344 1.00 20.03 121 GLU A O 1
ATOM 758 N N . TYR A 1 95 ? 1.363 -6.722 14.771 1.00 16.58 122 TYR A N 1
ATOM 759 C CA . TYR A 1 95 ? 1.566 -7.050 16.180 1.00 16.65 122 TYR A CA 1
ATOM 760 C C . TYR A 1 95 ? 2.249 -8.412 16.289 1.00 18.43 122 TYR A C 1
ATOM 761 O O . TYR A 1 95 ? 1.783 -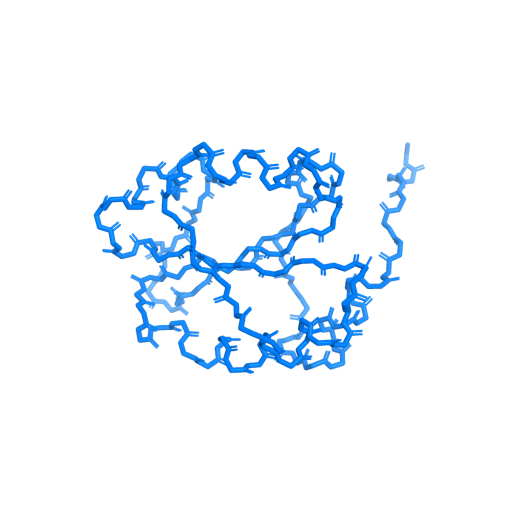9.374 15.702 1.00 19.48 122 TYR A O 1
ATOM 770 N N . ASN A 1 96 ? 3.358 -8.486 17.025 1.00 19.71 123 ASN A N 1
ATOM 771 C CA . ASN A 1 96 ? 4.142 -9.731 17.080 1.00 21.68 123 ASN A CA 1
ATOM 772 C C . ASN A 1 96 ? 4.606 -10.121 18.482 1.00 21.60 123 ASN A C 1
ATOM 773 O O . ASN A 1 96 ? 5.595 -10.859 18.629 1.00 23.04 123 ASN A O 1
ATOM 778 N N . ARG A 1 97 ? 3.919 -9.620 19.499 1.00 19.57 124 ARG A N 1
ATOM 779 C CA . ARG A 1 97 ? 4.202 -9.987 20.887 1.00 19.79 124 ARG A CA 1
ATOM 780 C C . ARG A 1 97 ? 3.107 -10.945 21.378 1.00 17.68 124 ARG A C 1
ATOM 781 O O . ARG A 1 97 ? 2.296 -11.423 20.587 1.00 17.10 124 ARG A O 1
ATOM 789 N N . ALA A 1 98 ? 3.102 -11.268 22.662 1.00 17.58 125 ALA A N 1
ATOM 790 C CA . ALA A 1 98 ? 2.118 -12.218 23.170 1.00 16.31 125 ALA A CA 1
ATOM 791 C C . ALA A 1 98 ? 0.708 -11.667 23.018 1.00 15.56 125 ALA A C 1
ATOM 792 O O . ALA A 1 98 ? 0.455 -10.476 23.248 1.00 15.23 125 ALA A O 1
ATOM 794 N N . VAL A 1 99 ? -0.223 -12.549 22.670 1.00 15.84 126 VAL A N 1
ATOM 795 C CA . VAL A 1 99 ? -1.618 -12.145 22.561 1.00 15.74 126 VAL A CA 1
ATOM 796 C C . VAL A 1 99 ? -2.278 -12.291 23.933 1.00 15.61 126 VAL A C 1
ATOM 797 O O . VAL A 1 99 ? -2.977 -13.277 24.223 1.00 16.77 126 VAL A O 1
ATOM 801 N N . THR A 1 100 ? -1.973 -11.336 24.800 1.00 14.46 127 THR A N 1
ATOM 802 C CA . THR A 1 100 ? -2.552 -11.263 26.145 1.00 14.87 127 THR A CA 1
ATOM 803 C C . THR A 1 100 ? -2.949 -9.830 26.469 1.00 14.52 127 THR A C 1
ATOM 804 O O . THR A 1 100 ? -2.482 -8.875 25.834 1.00 15.05 127 THR A O 1
ATOM 808 N N . PHE A 1 101 ? -3.794 -9.684 27.482 1.00 14.72 128 PHE A N 1
ATOM 809 C CA . PHE A 1 101 ? -4.267 -8.360 27.892 1.00 14.44 128 PHE A CA 1
ATOM 810 C C . PHE A 1 101 ? -3.088 -7.445 28.234 1.00 14.64 128 PHE A C 1
ATOM 811 O O . PHE A 1 101 ? -2.948 -6.363 27.672 1.00 14.33 128 PHE A O 1
ATOM 819 N N . LYS A 1 102 ? -2.219 -7.874 29.145 1.00 14.91 129 LYS A N 1
ATOM 820 C CA . LYS A 1 102 ? -1.111 -7.003 29.574 1.00 15.86 129 LYS A CA 1
ATOM 821 C C . LYS A 1 102 ? -0.208 -6.629 28.394 1.00 14.77 129 LYS A C 1
ATOM 822 O O . LYS A 1 102 ? 0.249 -5.494 28.284 1.00 15.54 129 LYS A O 1
ATOM 828 N N . SER A 1 103 ? 0.049 -7.581 27.506 1.00 14.15 130 SER A N 1
ATOM 829 C CA . SER A 1 103 ? 0.980 -7.331 26.408 1.00 14.38 130 SER A CA 1
ATOM 830 C C . SER A 1 103 ? 0.403 -6.354 25.409 1.00 13.64 130 SER A C 1
ATOM 831 O O . SER A 1 103 ? 1.102 -5.447 24.943 1.00 14.46 130 SER A O 1
ATOM 834 N N . ILE A 1 104 ? -0.863 -6.540 25.034 1.00 13.41 131 ILE A N 1
ATOM 835 C CA . ILE A 1 104 ? -1.447 -5.656 24.024 1.00 13.27 131 ILE A CA 1
ATOM 836 C C . ILE A 1 104 ? -1.651 -4.252 24.605 1.00 13.53 131 ILE A C 1
ATOM 837 O O . ILE A 1 104 ? -1.377 -3.247 23.941 1.00 14.12 131 ILE A O 1
ATOM 842 N N . VAL A 1 105 ? -2.058 -4.171 25.863 1.00 13.78 132 VAL A N 1
ATOM 843 C CA . VAL A 1 105 ? -2.225 -2.864 26.491 1.00 15.27 132 VAL A CA 1
ATOM 844 C C . VAL A 1 105 ? -0.879 -2.141 26.541 1.00 16.69 132 VAL A C 1
ATOM 845 O O . VAL A 1 105 ? -0.798 -0.972 26.170 1.00 16.27 132 VAL A O 1
ATOM 849 N N . ALA A 1 106 ? 0.182 -2.836 26.961 1.00 12.29 133 ALA A N 1
ATOM 850 C CA . ALA A 1 106 ? 1.496 -2.192 27.029 1.00 13.44 133 ALA A CA 1
ATOM 851 C C . ALA A 1 106 ? 1.975 -1.738 25.647 1.00 14.85 133 ALA A C 1
ATOM 852 O O . ALA A 1 106 ? 2.540 -0.630 25.502 1.00 16.65 133 ALA A O 1
ATOM 854 N N . PHE A 1 107 ? 1.738 -2.570 24.634 1.00 14.44 134 PHE A N 1
ATOM 855 C CA . PHE A 1 107 ? 2.101 -2.216 23.264 1.00 14.92 134 PHE A CA 1
ATOM 856 C C . PHE A 1 107 ? 1.427 -0.919 22.827 1.00 15.46 134 PHE A C 1
ATOM 857 O O . PHE A 1 107 ? 2.078 -0.042 22.268 1.00 16.79 134 PHE A O 1
ATOM 865 N N . LEU A 1 108 ? 0.130 -0.782 23.107 1.00 14.55 135 LEU A N 1
ATOM 866 C CA . LEU A 1 108 ? -0.602 0.419 22.686 1.00 15.13 135 LEU A CA 1
ATOM 867 C C . LEU A 1 108 ? -0.218 1.670 23.486 1.00 16.47 135 LEU A C 1
ATOM 868 O O . LEU A 1 108 ? -0.472 2.789 23.041 1.00 17.29 135 LEU A O 1
ATOM 873 N N . LYS A 1 109 ? 0.396 1.470 24.649 1.00 17.34 136 LYS A N 1
ATOM 874 C CA . LYS A 1 109 ? 0.834 2.564 25.528 1.00 20.03 136 LYS A CA 1
ATOM 875 C C . LYS A 1 109 ? 2.331 2.898 25.347 1.00 21.42 136 LYS A C 1
ATOM 876 O O . LYS A 1 109 ? 2.824 3.877 25.931 1.00 23.93 136 LYS A O 1
ATOM 882 N N . ASP A 1 110 ? 3.051 2.101 24.551 1.00 21.84 137 ASP A N 1
ATOM 883 C CA . ASP A 1 110 ? 4.513 2.255 24.371 1.00 23.70 137 ASP A CA 1
ATOM 884 C C . ASP A 1 110 ? 4.814 3.231 23.234 1.00 24.03 137 ASP A C 1
ATOM 885 O O . ASP A 1 110 ? 4.285 3.074 22.130 1.00 24.30 137 ASP A O 1
ATOM 890 N N . PRO A 1 111 ? 5.654 4.250 23.496 1.00 24.28 138 PRO A N 1
ATOM 891 C CA . PRO A 1 111 ? 6.093 5.127 22.421 1.00 25.58 138 PRO A CA 1
ATOM 892 C C . PRO A 1 111 ? 6.960 4.386 21.423 1.00 27.10 138 PRO A C 1
ATOM 893 O O . PRO A 1 111 ? 7.811 3.569 21.805 1.00 27.27 138 PRO A O 1
ATOM 897 N N . LYS A 1 112 ? 6.754 4.703 20.151 1.00 28.27 139 LYS A N 1
ATOM 898 C CA . LYS A 1 112 ? 7.513 4.113 19.066 1.00 30.37 139 LYS A CA 1
ATOM 899 C C . LYS A 1 112 ? 8.015 5.277 18.227 1.00 32.85 139 LYS A C 1
ATOM 900 O O . LYS A 1 112 ? 7.498 5.556 17.138 1.00 33.55 139 LYS A O 1
ATOM 906 N N . GLY A 1 113 ? 9.000 5.984 18.785 1.00 34.69 140 GLY A N 1
ATOM 907 C CA . GLY A 1 113 ? 9.638 7.126 18.141 1.00 37.51 140 GLY A CA 1
ATOM 908 C C . GLY A 1 113 ? 10.467 6.684 16.954 1.00 39.81 140 GLY A C 1
ATOM 909 O O . GLY A 1 113 ? 10.415 5.513 16.565 1.00 39.91 140 GLY A O 1
ATOM 910 N N . PRO A 1 114 ? 11.255 7.610 16.381 1.00 42.24 141 PRO A N 1
ATOM 911 C CA . PRO A 1 114 ? 11.925 7.330 15.116 1.00 44.70 141 PRO A CA 1
ATOM 912 C C . PRO A 1 114 ? 12.977 6.228 15.249 1.00 46.25 141 PRO A C 1
ATOM 913 O O . PRO A 1 114 ? 13.486 5.987 16.350 1.00 45.73 141 PRO A O 1
ATOM 917 N N . PRO A 1 115 ? 13.287 5.547 14.133 1.00 48.22 142 PRO A N 1
ATOM 918 C CA . PRO A 1 115 ? 14.364 4.568 14.159 1.00 50.43 142 PRO A CA 1
ATOM 919 C C . PRO A 1 115 ? 15.692 5.253 14.475 1.00 53.09 142 PRO A C 1
ATOM 920 O O . PRO A 1 115 ? 15.872 6.437 14.170 1.00 53.69 142 PRO A O 1
ATOM 924 N N . LEU A 1 116 ? 16.604 4.503 15.084 1.00 54.82 143 LEU A N 1
ATOM 925 C CA . LEU A 1 116 ? 17.849 5.048 15.621 1.00 57.66 143 LEU A CA 1
ATOM 926 C C . LEU A 1 116 ? 18.713 5.794 14.588 1.00 61.01 143 LEU A C 1
ATOM 927 O O . LEU A 1 116 ? 19.446 6.725 14.941 1.00 62.58 143 LEU A O 1
ATOM 932 N N . TRP A 1 117 ? 18.612 5.393 13.322 1.00 62.64 144 TRP A N 1
ATOM 933 C CA . TRP A 1 117 ? 19.392 6.004 12.239 1.00 66.29 144 TRP A CA 1
ATOM 934 C C . TRP A 1 117 ? 18.741 7.267 11.664 1.00 65.38 144 TRP A C 1
ATOM 935 O O . TRP A 1 117 ? 17.614 7.625 12.020 1.00 62.28 144 TRP A O 1
#

Secondary structure (DSSP, 8-state):
---EE---HHHHHHHHHH-SEEEEEEESSHHHHHHHHHHHHHHHHHTTTT-EEEEEETTSHHHHHHHHHTT----STT--EEEEEEETTEEEEE--S--SHHHHHHHHHS-------

GO terms:
  GO:0005515 protein binding (F, IPI)
  GO:0003756 protein disulfide isomerase activity (F, IDA)
  GO:0006457 protein folding (P, IDA)
  GO:0005789 endoplasmic reticulum membrane (C, TAS)
  GO:0015035 protein-disulfide reductase activity (F, IDA)
  GO:0005788 endoplasmic reticulum lumen (C, TAS)
  GO:0003756 protein disulfide isomerase activity (F, TAS)
  GO:0016491 oxidoreductase activity (F, TAS)
  GO:0022900 electron transport chain (P, TAS)
  GO:0006457 protein folding (P, TAS)

Foldseek 3Di:
DAAAEDQDLVVVQVCLQVFFKEKEKEFCAPVLCVVLRVQVVVLCVVQPPQYHYHYYDCNDPSRVVVCVVVVHDPPDPPRGIWIWIGGNRHTDDTDDDDSHSVVVNVVSVDDDDDDPD

Nearest PDB structures (foldseek):
  4i6x-assembly1_A  TM=1.009E+00  e=5.178E-25  Homo sapiens
  7moq-assembly1_P  TM=7.434E-01  e=1.987E-05  Tetrahymen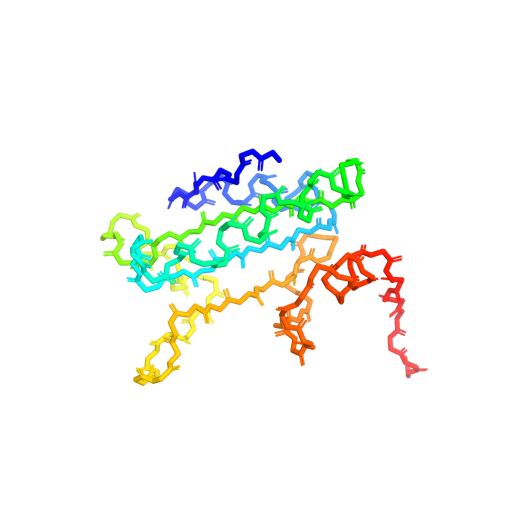a thermophila CU428
  2n5b-assembly1_A  TM=7.839E-01  e=3.062E-04  Saccharomyces cerevisiae S288C
  4nwy-assembly1_A  TM=6.839E-01  e=1.571E-04  Homo sapiens
  3wt1-assembly3_C  TM=6.988E-01  e=3.380E-03  Mycothermus thermophilus

Radius of gyration: 13.57 Å; Cα contacts (8 Å, |Δi|>4): 200; chains: 1; bounding box: 37×33×31 Å

Organism: Homo sapiens (NCBI:txid9606)

B-factor: mean 25.39, std 11.09, range [12.19, 69.15]

Sequence (117 aa):
MLIERISDPKDLKKLLRTRNNVLVLYSSKSEVAAENHLRLLSSTVAQAVKGQGTICCWVDCGDAESRKLCKKMKVDLSPKDKKVELFHYQDGAFHTEYNRAVTFKSIVAFLKDPKGPPLW

Solvent-accessible surface area: 7458 Å² total; per-residue (Å²): 88,148,9,119,128,21,36,63,41,159,78,1,110,129,25,17,149,90,124,90,27,0,0,0,0,0,0,82,43,116,112,14,0,91,105,37,32,183,42,0,32,72,0,4,90,38,0,140,87,96,12,26,11,5,18,0,18,16,40,44,73,149,0,141,145,2,8,153,114,36,172,27,72,23,96,59,196,148,61,105,16,10,10,13,0,4,47,108,33,60,108,83,40,58,14,124,115,56,75,64,85,166,30,0,17,52,8,7,115,66,117,42,57,125,73,186,238

InterPro domains:
  IPR013766 Thioredoxin domain [PF00085] (156-257)
  IPR013766 Thioredoxin domain [PF00085] (278-378)
  IPR013766 Thioredoxin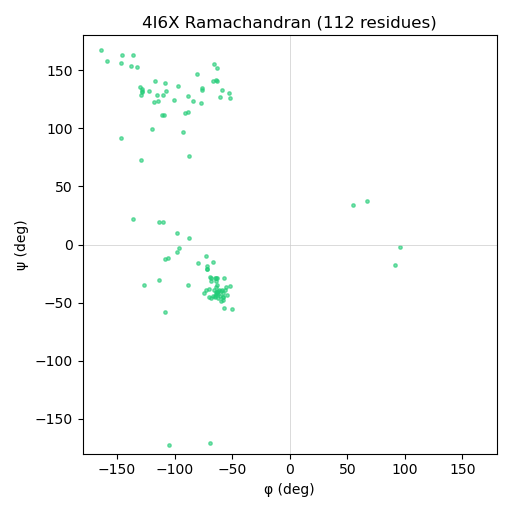 domain [PF00085] (399-502)
  IPR013766 Thioredoxin domain [PS51352] (134-261)
  IPR013766 Thioredoxin domain [PS51352] (270-377)
  IPR013766 Thioredoxin domain [PS51352] (378-506)
  IPR017937 Thioredoxin, conserved site [PS00194] (297-315)
  IPR017937 Thioredoxin, conserved site [PS00194] (418-436)
  IPR036249 Thioredoxin-like superfamily [SSF52833] (35-142)
  IPR036249 Thioredoxin-like superfamily [SSF52833] (114-258)
  IPR036249 Thioredoxin-like superfamily [SSF52833] (268-382)
  IPR036249 Thioredoxin-like superfamily [SSF52833] (398-502)
  IPR041865 Protein disulfide-isomerase A5, N-terminal TRX-like b domain [cd03067] (28-139)
  IPR046374 Protein disulfide-isomerase A5, TRX (a) domain [cd02997] (152-256)
  IPR046374 Protein disulfide-isomerase A5, TRX (a) domain [cd02997] (277-379)
  IPR046374 Protein disulfide-isomerase A5, TRX (a) domain [cd02997] (398-501)
  IPR051063 Protein Disulfide Isomerase [PTHR45672] (276-505)